Protein AF-M6C5D1-F1 (afdb_monomer_lite)

Radius of gyration: 21.32 Å; chains: 1; bounding box: 55×34×55 Å

pLDDT: mean 85.27, std 9.29, range [39.28, 96.69]

Structure (mmCIF, N/CA/C/O backbone):
data_AF-M6C5D1-F1
#
_entry.id   AF-M6C5D1-F1
#
loop_
_atom_site.group_PDB
_atom_site.id
_atom_site.type_symbol
_atom_site.label_atom_id
_atom_site.label_alt_id
_atom_site.label_comp_id
_atom_site.label_asym_id
_atom_site.label_entity_id
_atom_site.label_seq_id
_atom_site.pdbx_PDB_ins_code
_atom_site.Cartn_x
_atom_site.Cartn_y
_atom_site.Cartn_z
_atom_site.occupancy
_atom_site.B_iso_or_equiv
_atom_site.auth_seq_id
_atom_site.auth_comp_id
_atom_site.auth_asym_id
_atom_site.auth_atom_id
_atom_site.pdbx_PDB_model_num
ATOM 1 N N . MET A 1 1 ? -35.620 -1.359 15.231 1.00 60.25 1 MET A N 1
ATOM 2 C CA . MET A 1 1 ? -35.566 -2.025 13.913 1.00 60.25 1 MET A CA 1
ATOM 3 C C . MET A 1 1 ? -34.409 -3.004 13.970 1.00 60.25 1 MET A C 1
ATOM 5 O O . MET A 1 1 ? -33.295 -2.559 14.211 1.00 60.25 1 MET A O 1
ATOM 9 N N . ILE A 1 2 ? -34.678 -4.308 13.893 1.00 66.75 2 ILE A N 1
ATOM 10 C CA . ILE A 1 2 ? -33.625 -5.332 13.895 1.00 66.75 2 ILE A CA 1
ATOM 11 C C . ILE A 1 2 ? -32.890 -5.209 12.562 1.00 66.75 2 ILE A C 1
ATOM 13 O O . ILE A 1 2 ? -33.541 -5.132 11.519 1.00 66.75 2 ILE A O 1
ATOM 17 N N . ARG A 1 3 ? -31.564 -5.093 12.611 1.00 74.62 3 ARG A N 1
ATOM 18 C CA . ARG A 1 3 ? -30.722 -5.052 11.419 1.00 74.62 3 ARG A CA 1
ATOM 19 C C . ARG A 1 3 ? -30.075 -6.420 11.254 1.00 74.62 3 ARG A C 1
ATOM 21 O O . ARG A 1 3 ? -29.608 -6.994 12.233 1.00 74.62 3 ARG A O 1
ATOM 28 N N . ASP A 1 4 ? -30.133 -6.934 10.037 1.00 83.25 4 ASP A N 1
ATOM 29 C CA . ASP A 1 4 ? -29.615 -8.240 9.650 1.00 83.25 4 ASP A CA 1
ATOM 30 C C . ASP A 1 4 ? -28.610 -8.042 8.518 1.00 83.25 4 ASP A C 1
ATOM 32 O O . ASP A 1 4 ? -28.860 -7.249 7.605 1.00 83.25 4 ASP A O 1
ATOM 36 N N . GLU A 1 5 ? -27.483 -8.738 8.601 1.00 77.38 5 GLU A N 1
ATOM 37 C CA . GLU A 1 5 ? -26.477 -8.787 7.548 1.00 77.38 5 GLU A CA 1
ATOM 38 C C . GLU A 1 5 ? -26.086 -10.251 7.328 1.00 77.38 5 GLU A C 1
ATOM 40 O O . GLU A 1 5 ? -25.642 -10.937 8.247 1.00 77.38 5 GLU A O 1
ATOM 45 N N . ASN A 1 6 ? -26.313 -10.755 6.111 1.00 79.62 6 ASN A N 1
ATOM 46 C CA . ASN A 1 6 ? -26.085 -12.155 5.730 1.00 79.62 6 ASN A CA 1
ATOM 47 C C . ASN A 1 6 ? -26.789 -13.199 6.631 1.00 79.62 6 ASN A C 1
ATOM 49 O O . ASN A 1 6 ? -26.279 -14.308 6.793 1.00 79.62 6 ASN A O 1
ATOM 53 N N . GLY A 1 7 ? -27.959 -12.877 7.199 1.00 80.50 7 GLY A N 1
ATOM 54 C CA . GLY A 1 7 ? -28.720 -13.787 8.064 1.00 80.50 7 GLY A CA 1
ATOM 55 C C . GLY A 1 7 ? -28.282 -13.796 9.532 1.00 80.50 7 GLY A C 1
ATOM 56 O O . GLY A 1 7 ? -28.748 -14.645 10.297 1.00 80.50 7 GLY A O 1
ATOM 57 N N . PHE A 1 8 ? -27.387 -12.883 9.926 1.00 82.38 8 PHE A N 1
ATOM 58 C CA . PHE A 1 8 ? -26.995 -12.653 11.313 1.00 82.38 8 PHE A CA 1
ATOM 59 C C . PHE A 1 8 ? -27.480 -11.291 11.807 1.00 82.38 8 PHE A C 1
ATOM 61 O O . PHE A 1 8 ? -27.407 -10.282 11.103 1.00 82.38 8 PHE A O 1
ATOM 68 N N . LEU A 1 9 ? -27.896 -11.243 13.076 1.00 86.56 9 LEU A N 1
ATOM 69 C CA . LEU A 1 9 ? -28.245 -9.993 13.744 1.00 86.56 9 LEU A CA 1
ATOM 70 C C . LEU A 1 9 ? -27.005 -9.090 13.824 1.00 86.56 9 LEU A C 1
ATOM 72 O O . LEU A 1 9 ? -26.015 -9.442 14.468 1.00 86.56 9 LEU A O 1
ATOM 76 N N . ALA A 1 10 ? -27.075 -7.924 13.190 1.00 86.56 10 ALA A N 1
ATOM 77 C CA . ALA A 1 10 ? -25.940 -7.031 13.011 1.00 86.56 10 ALA A CA 1
ATOM 78 C C . ALA A 1 10 ? -26.102 -5.735 13.818 1.00 86.56 10 ALA A C 1
ATOM 80 O O . ALA A 1 10 ? -27.149 -5.078 13.808 1.00 86.56 10 ALA A O 1
ATOM 81 N N . GLY A 1 11 ? -25.030 -5.349 14.509 1.00 88.56 11 GLY A N 1
ATOM 82 C CA . GLY A 1 11 ? -24.883 -4.048 15.153 1.00 88.56 11 GLY A CA 1
ATOM 83 C C . GLY A 1 11 ? -23.835 -3.220 14.418 1.00 88.56 11 GLY A C 1
ATOM 84 O O . GLY A 1 11 ? -22.723 -3.689 14.204 1.00 88.56 11 GLY A O 1
ATOM 85 N N . TYR A 1 12 ? -24.173 -1.982 14.057 1.00 89.31 12 TYR A N 1
ATOM 86 C CA . TYR A 1 12 ? -23.245 -1.078 13.376 1.00 89.31 12 TYR A CA 1
ATOM 87 C C . TYR A 1 12 ? -22.651 -0.071 14.351 1.00 89.31 12 TYR A C 1
ATOM 89 O O . TYR A 1 12 ? -23.380 0.582 15.099 1.00 89.31 12 TYR A O 1
ATOM 97 N N . VAL A 1 13 ? -21.334 0.105 14.276 1.00 90.25 13 VAL A N 1
ATOM 98 C CA . VAL A 1 13 ? -20.613 1.198 14.929 1.00 90.25 13 VAL A CA 1
ATOM 99 C C . VAL A 1 13 ? -19.997 2.050 13.828 1.00 90.25 13 VAL A C 1
ATOM 101 O O . VAL A 1 13 ? -19.101 1.601 13.118 1.00 90.25 13 VAL A O 1
ATOM 104 N N . TYR A 1 14 ? -20.510 3.266 13.654 1.00 90.38 14 TYR A N 1
ATOM 105 C CA . TYR A 1 14 ? -19.975 4.207 12.675 1.00 90.38 14 TYR A CA 1
ATOM 106 C C . TYR A 1 14 ? -18.799 4.963 13.287 1.00 90.38 14 TYR A C 1
ATOM 108 O O . TYR A 1 14 ? -18.908 5.497 14.391 1.00 90.38 14 TYR A O 1
ATOM 116 N N . VAL A 1 15 ? -17.684 5.003 12.565 1.00 90.19 15 VAL A N 1
ATOM 117 C CA . VAL A 1 15 ? -16.458 5.686 12.979 1.00 90.19 15 VAL A CA 1
ATOM 118 C C . VAL A 1 15 ? -16.001 6.570 11.830 1.00 90.19 15 VAL A C 1
ATOM 120 O O . VAL A 1 15 ? -15.874 6.088 10.706 1.00 90.19 15 VAL A O 1
ATOM 123 N N . ASP A 1 16 ? -15.757 7.845 12.122 1.00 89.12 16 ASP A N 1
ATOM 124 C CA . ASP A 1 16 ? -15.214 8.814 11.171 1.00 89.12 16 ASP A CA 1
ATOM 125 C C . ASP A 1 16 ? -13.809 9.242 11.633 1.00 89.12 16 ASP A C 1
ATOM 127 O O . ASP A 1 16 ? -13.681 10.018 12.587 1.00 89.12 16 ASP A O 1
ATOM 131 N N . PRO A 1 17 ? -12.739 8.655 11.068 1.00 85.12 17 PRO A N 1
ATOM 132 C CA . PRO A 1 17 ? -11.378 8.991 11.449 1.00 85.12 17 PRO A CA 1
ATOM 133 C C . PRO A 1 17 ? -10.976 10.362 10.891 1.00 85.12 17 PRO A C 1
ATOM 135 O O . PRO A 1 17 ? -11.089 10.626 9.701 1.00 85.12 17 PRO A O 1
ATOM 138 N N . SER A 1 18 ? -10.373 11.208 11.726 1.00 84.88 18 SER A N 1
ATOM 139 C CA . SER A 1 18 ? -9.808 12.505 11.316 1.00 84.88 18 SER A CA 1
ATOM 140 C C . SER A 1 18 ? -8.488 12.398 10.529 1.00 84.88 18 SER A C 1
ATOM 142 O O . SER A 1 18 ? -7.799 13.400 10.343 1.00 84.88 18 SER A O 1
ATOM 144 N N . THR A 1 19 ? -8.113 11.194 10.080 1.00 78.81 19 THR A N 1
ATOM 145 C CA . THR A 1 19 ? -6.870 10.906 9.349 1.00 78.81 19 THR A CA 1
ATOM 146 C C . THR A 1 19 ? -7.153 10.442 7.921 1.00 78.81 19 THR A C 1
ATOM 148 O O . THR A 1 19 ? -8.140 9.756 7.662 1.00 78.81 19 THR A O 1
ATOM 151 N N . GLY A 1 20 ? -6.252 10.781 6.995 1.00 74.81 20 GLY A N 1
ATOM 152 C CA . GLY A 1 20 ? -6.281 10.279 5.619 1.00 74.81 20 GLY A CA 1
ATOM 153 C C . GLY A 1 20 ? -5.803 8.829 5.472 1.00 74.81 20 GLY A C 1
ATOM 154 O O . GLY A 1 20 ? -6.047 8.214 4.434 1.00 74.81 20 GLY A O 1
ATOM 155 N N . ASP A 1 21 ? -5.146 8.263 6.491 1.00 81.12 21 ASP A N 1
ATOM 156 C CA . ASP A 1 21 ? -4.670 6.874 6.482 1.00 81.12 21 ASP A CA 1
ATOM 157 C C . ASP A 1 21 ? -5.691 5.918 7.121 1.00 81.12 21 ASP A C 1
ATOM 159 O O . ASP A 1 21 ? -5.591 5.516 8.283 1.00 81.12 21 ASP A O 1
ATOM 163 N N . ILE A 1 22 ? -6.696 5.540 6.328 1.00 85.12 22 ILE A N 1
ATOM 164 C CA . ILE A 1 22 ? -7.752 4.599 6.735 1.00 85.12 22 ILE A CA 1
ATOM 165 C C . ILE A 1 22 ? -7.171 3.207 7.037 1.00 85.12 22 ILE A C 1
ATOM 167 O O . ILE A 1 22 ? -7.643 2.518 7.944 1.00 85.12 22 ILE A O 1
ATOM 171 N N . GLY A 1 23 ? -6.152 2.782 6.283 1.00 84.88 23 GLY A N 1
ATOM 172 C CA . GLY A 1 23 ? -5.541 1.464 6.437 1.00 84.88 23 GLY A CA 1
ATOM 173 C C . GLY A 1 23 ? -4.799 1.334 7.760 1.00 84.88 23 GLY A C 1
ATOM 174 O O . GLY A 1 23 ? -5.106 0.435 8.545 1.00 84.88 23 GLY A O 1
ATOM 175 N N . GLY A 1 24 ? -3.893 2.273 8.037 1.00 87.06 24 GLY A N 1
ATOM 176 C CA . GLY A 1 24 ? -3.149 2.309 9.293 1.00 87.06 24 GLY A CA 1
ATOM 177 C C . GLY A 1 24 ? -4.054 2.480 10.513 1.00 87.06 24 GLY A C 1
ATOM 178 O O . GLY A 1 24 ? -3.841 1.811 11.527 1.00 87.06 24 GLY A O 1
ATOM 179 N N . TYR A 1 25 ? -5.109 3.298 10.409 1.00 90.19 25 TYR A N 1
ATOM 180 C CA . TYR A 1 25 ? -6.101 3.449 11.478 1.00 90.19 25 TYR A CA 1
ATOM 181 C C . TYR A 1 25 ? -6.766 2.112 11.840 1.00 90.19 25 TYR A C 1
ATOM 183 O O . TYR A 1 25 ? -6.816 1.733 13.012 1.00 90.19 25 TYR A O 1
ATOM 191 N N . ILE A 1 26 ? -7.245 1.368 10.838 1.00 90.19 26 ILE A N 1
ATOM 192 C CA . ILE A 1 26 ? -7.950 0.100 11.065 1.00 90.19 26 ILE A CA 1
ATOM 193 C C . ILE A 1 26 ? -7.001 -0.990 11.558 1.00 90.19 26 ILE A C 1
ATOM 195 O O . ILE A 1 26 ? -7.381 -1.763 12.437 1.00 90.19 26 ILE A O 1
ATOM 199 N N . ASP A 1 27 ? -5.765 -1.041 11.063 1.00 89.69 27 ASP A N 1
ATOM 200 C CA . ASP A 1 27 ? -4.773 -2.015 11.530 1.00 89.69 27 ASP A CA 1
ATOM 201 C C . ASP A 1 27 ? -4.436 -1.806 13.020 1.00 89.69 27 ASP A C 1
ATOM 203 O O . ASP A 1 27 ? -4.348 -2.770 13.790 1.00 89.69 27 ASP A O 1
ATOM 207 N N . GLN A 1 28 ? -4.334 -0.549 13.468 1.00 91.06 28 GLN A N 1
ATOM 208 C CA . GLN A 1 28 ? -4.171 -0.224 14.890 1.00 91.06 28 GLN A CA 1
ATOM 209 C C . GLN A 1 28 ? -5.426 -0.558 15.705 1.00 91.06 28 GLN A C 1
ATOM 211 O O . GLN A 1 28 ? -5.322 -1.154 16.782 1.00 91.06 28 GLN A O 1
ATOM 216 N N . ALA A 1 29 ? -6.609 -0.211 15.193 1.00 91.06 29 ALA A N 1
ATOM 217 C CA . ALA A 1 29 ? -7.877 -0.470 15.868 1.00 91.06 29 ALA A CA 1
ATOM 218 C C . ALA A 1 29 ? -8.128 -1.974 16.055 1.00 91.06 29 ALA A C 1
ATOM 220 O O . ALA A 1 29 ? -8.468 -2.398 17.159 1.00 91.06 29 ALA A O 1
ATOM 221 N N . LYS A 1 30 ? -7.883 -2.789 15.020 1.00 89.81 30 LYS A N 1
ATOM 222 C CA . LYS A 1 30 ? -7.944 -4.259 15.083 1.00 89.81 30 LYS A CA 1
ATOM 223 C C . LYS A 1 30 ? -7.065 -4.804 16.199 1.00 89.81 30 LYS A C 1
ATOM 225 O O . LYS A 1 30 ? -7.555 -5.521 17.066 1.00 89.81 30 LYS A O 1
ATOM 230 N N . LYS A 1 31 ? -5.796 -4.386 16.233 1.00 91.94 31 LYS A N 1
ATOM 231 C CA . LYS A 1 31 ? -4.837 -4.827 17.253 1.00 91.94 31 LYS A CA 1
ATOM 232 C C . LYS A 1 31 ? -5.287 -4.460 18.670 1.00 91.94 31 LYS A C 1
ATOM 234 O O . LYS A 1 31 ? -5.145 -5.262 19.588 1.00 91.94 31 LYS A O 1
ATOM 239 N N . LEU A 1 32 ? -5.837 -3.261 18.863 1.00 92.31 32 LEU A N 1
ATOM 240 C CA . LEU A 1 32 ? -6.350 -2.823 20.165 1.00 92.31 32 LEU A CA 1
ATOM 241 C C . LEU A 1 32 ? -7.613 -3.583 20.582 1.00 92.31 32 LEU A C 1
ATOM 243 O O . LEU A 1 32 ? -7.748 -3.931 21.755 1.00 92.31 32 LEU A O 1
ATOM 247 N N . ILE A 1 33 ? -8.519 -3.846 19.639 1.00 90.38 33 ILE A N 1
ATOM 248 C CA . ILE A 1 33 ? -9.744 -4.613 19.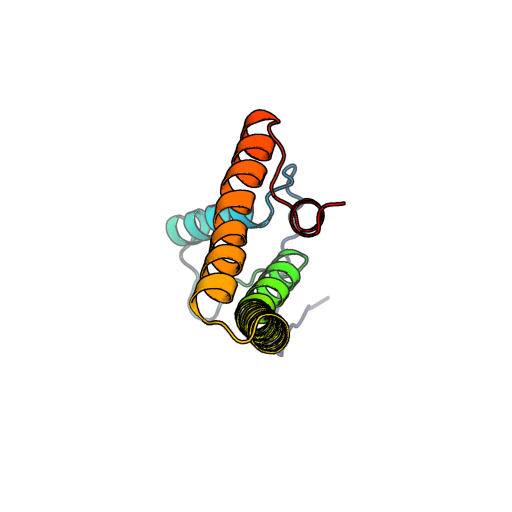881 1.00 90.38 33 ILE A CA 1
ATOM 249 C C . ILE A 1 33 ? -9.395 -6.045 20.277 1.00 90.38 33 ILE A C 1
ATOM 251 O O . ILE A 1 33 ? -9.868 -6.501 21.310 1.00 90.38 33 ILE A O 1
ATOM 255 N N . GLU A 1 34 ? -8.503 -6.714 19.547 1.00 87.94 34 GLU A N 1
ATOM 256 C CA . GLU A 1 34 ? -8.053 -8.074 19.880 1.00 87.94 34 GLU A CA 1
ATOM 257 C C . GLU A 1 34 ? -7.393 -8.159 21.266 1.00 87.94 34 GLU A C 1
ATOM 259 O O . GLU A 1 34 ? -7.525 -9.163 21.965 1.00 87.94 34 GLU A O 1
ATOM 264 N N . GLN A 1 35 ? -6.695 -7.101 21.692 1.00 90.00 35 GLN A N 1
ATOM 265 C CA . GLN A 1 35 ? -6.041 -7.055 23.002 1.00 90.00 35 GLN A CA 1
ATOM 266 C C . GLN A 1 35 ? -7.005 -6.754 24.154 1.00 90.00 35 GLN A C 1
ATOM 268 O O . GLN A 1 35 ? -6.843 -7.296 25.248 1.00 90.00 35 GLN A O 1
ATOM 273 N N . LYS A 1 36 ? -7.965 -5.846 23.948 1.00 89.69 36 LYS A N 1
ATOM 274 C CA . LYS A 1 36 ? -8.821 -5.320 25.025 1.00 89.69 36 LYS A CA 1
ATOM 275 C C . LYS A 1 36 ? -10.193 -5.974 25.094 1.00 89.69 36 LYS A C 1
ATOM 277 O O . LYS A 1 36 ? -10.828 -5.921 26.145 1.00 89.69 36 LYS A O 1
ATOM 282 N N . ILE A 1 37 ? -10.660 -6.570 24.003 1.00 86.75 37 ILE A N 1
ATOM 283 C CA . ILE A 1 37 ? -12.002 -7.129 23.887 1.00 86.75 37 ILE A CA 1
ATOM 284 C C . ILE A 1 37 ? -11.877 -8.625 23.625 1.00 86.75 37 ILE A C 1
ATOM 286 O O . ILE A 1 37 ? -11.393 -9.059 22.585 1.00 86.75 37 ILE A O 1
ATOM 290 N N . LYS A 1 38 ? -12.365 -9.430 24.571 1.00 80.00 38 LYS A N 1
ATOM 291 C CA . LYS A 1 38 ? -12.618 -10.850 24.323 1.00 80.00 38 LYS A CA 1
ATOM 292 C C . LYS A 1 38 ? -13.984 -10.978 23.667 1.00 80.00 38 LYS A C 1
ATOM 294 O O . LYS A 1 38 ? -15.001 -10.828 24.342 1.00 80.00 38 LYS A O 1
ATOM 299 N N . THR A 1 39 ? -14.004 -11.230 22.366 1.00 80.31 39 THR A N 1
ATOM 300 C CA . THR A 1 39 ? -15.234 -11.493 21.616 1.00 80.31 39 THR A CA 1
ATOM 301 C C . THR A 1 39 ? -15.897 -12.768 22.153 1.00 80.31 39 THR A C 1
ATOM 303 O O . THR A 1 39 ? -15.258 -13.824 22.152 1.00 80.31 39 THR A O 1
ATOM 306 N N . PRO A 1 40 ? -17.148 -12.707 22.649 1.00 80.81 40 PRO A N 1
ATOM 307 C CA . PRO A 1 40 ? -17.874 -13.900 23.070 1.00 80.81 40 PRO A CA 1
ATOM 308 C C . PRO A 1 40 ? -18.086 -14.846 21.884 1.00 80.81 40 PRO A C 1
ATOM 310 O O . PRO A 1 40 ? -18.228 -14.405 20.742 1.00 80.81 40 PRO A O 1
ATOM 313 N N . SER A 1 41 ? -18.147 -16.153 22.142 1.00 79.69 41 SER A N 1
ATOM 314 C CA . SER A 1 41 ? -18.417 -17.141 21.094 1.00 79.69 41 SER A CA 1
ATOM 315 C C . SER A 1 41 ? -19.756 -16.855 20.410 1.00 79.69 41 SER A C 1
ATOM 317 O O . SER A 1 41 ? -20.764 -16.677 21.093 1.00 79.69 41 SER A O 1
ATOM 319 N N . GLY A 1 42 ? -19.761 -16.842 19.076 1.00 83.38 42 GLY A N 1
ATOM 320 C CA . GLY A 1 42 ? -20.941 -16.536 18.261 1.00 83.38 42 GLY A CA 1
ATOM 321 C C . GLY A 1 42 ? -21.023 -15.090 17.763 1.00 83.38 42 GLY A C 1
ATOM 322 O O . GLY A 1 42 ? -21.948 -14.778 17.023 1.00 83.38 42 GLY A O 1
ATOM 323 N N . TYR A 1 43 ? -20.061 -14.230 18.118 1.00 85.75 43 TYR A N 1
ATOM 324 C CA . TYR A 1 43 ? -19.951 -12.867 17.590 1.00 85.75 43 TYR A CA 1
ATOM 325 C C . TYR A 1 43 ? -18.702 -12.707 16.722 1.00 85.75 43 TYR A C 1
ATOM 327 O O . TYR A 1 43 ? -17.603 -13.093 17.125 1.00 85.75 43 TYR A O 1
ATOM 335 N N . THR A 1 44 ? -18.872 -12.069 15.565 1.00 86.19 44 THR A N 1
ATOM 336 C CA . THR A 1 44 ? -17.785 -11.692 14.654 1.00 86.19 44 THR A CA 1
ATOM 337 C C . THR A 1 44 ? -17.747 -10.177 14.514 1.00 86.19 44 THR A C 1
ATOM 339 O O . THR A 1 44 ? -18.787 -9.520 14.497 1.00 86.19 44 THR A O 1
ATOM 342 N N . ILE A 1 45 ? -16.539 -9.621 14.430 1.00 88.31 45 ILE A N 1
ATOM 343 C CA . ILE A 1 45 ? -16.322 -8.203 14.145 1.00 88.31 45 ILE A CA 1
ATOM 344 C C . ILE A 1 45 ? -15.810 -8.095 12.713 1.00 88.31 45 ILE A C 1
ATOM 346 O O . ILE A 1 45 ? -14.737 -8.611 12.398 1.00 88.31 45 ILE A O 1
ATOM 350 N N . GLU A 1 46 ? -16.557 -7.396 11.866 1.00 87.69 46 GLU A N 1
ATOM 351 C CA . GLU A 1 46 ? -16.181 -7.133 10.479 1.00 87.69 46 GLU A CA 1
ATOM 352 C C . GLU A 1 46 ? -16.002 -5.633 10.236 1.00 87.69 46 GLU A C 1
ATOM 354 O O . GLU A 1 46 ? -16.672 -4.794 10.838 1.00 87.69 46 GLU A O 1
ATOM 359 N N . TRP A 1 47 ? -15.065 -5.296 9.349 1.00 89.00 47 TRP A N 1
ATOM 360 C CA . TRP A 1 47 ? -14.765 -3.919 8.963 1.00 89.00 47 TRP A CA 1
ATOM 361 C C . TRP A 1 47 ? -15.289 -3.672 7.554 1.00 89.00 47 TRP A C 1
ATOM 363 O O . TRP A 1 47 ? -14.736 -4.202 6.592 1.00 89.00 47 TRP A O 1
ATOM 373 N N . SER A 1 48 ? -16.332 -2.852 7.443 1.00 86.81 48 SER A N 1
ATOM 374 C CA . SER A 1 48 ? -16.974 -2.512 6.170 1.00 86.81 48 SER A CA 1
ATOM 375 C C . SER A 1 48 ? -16.701 -1.053 5.756 1.00 86.81 48 SER A C 1
ATOM 377 O O . SER A 1 48 ? -15.996 -0.305 6.441 1.00 86.81 48 SER A O 1
ATOM 379 N N . GLY A 1 49 ? -17.229 -0.640 4.604 1.00 87.75 49 GLY A N 1
ATOM 380 C CA . GLY A 1 49 ? -17.122 0.717 4.067 1.00 87.75 49 GLY A CA 1
ATOM 381 C C . GLY A 1 49 ? -15.892 0.933 3.180 1.00 87.75 49 GLY A C 1
ATOM 382 O O . GLY A 1 49 ? -15.544 0.097 2.347 1.00 87.75 49 GLY A O 1
ATOM 383 N N . GLN A 1 50 ? -15.221 2.082 3.333 1.00 84.75 50 GLN A N 1
ATOM 384 C CA . GLN A 1 50 ? -14.082 2.465 2.479 1.00 84.75 50 GLN A CA 1
ATOM 385 C C 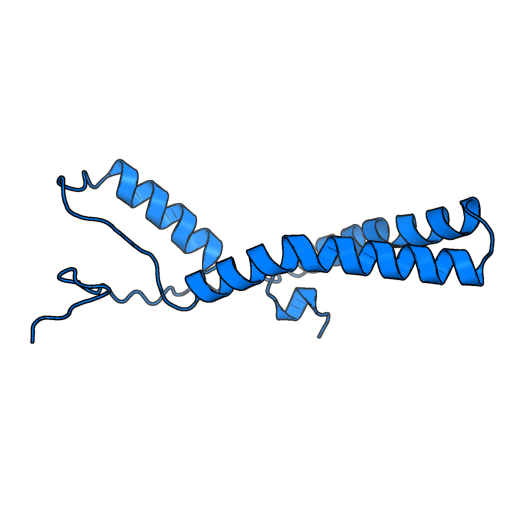. GLN A 1 50 ? -12.909 1.475 2.564 1.00 84.75 50 GLN A C 1
ATOM 387 O O . GLN A 1 50 ? -12.201 1.254 1.581 1.00 84.75 50 GLN A O 1
ATOM 392 N N . TYR A 1 51 ? -12.731 0.832 3.718 1.00 87.62 51 TYR A N 1
ATOM 393 C CA . TYR A 1 51 ? -11.688 -0.169 3.928 1.00 87.62 51 TYR A CA 1
ATOM 394 C C . TYR A 1 51 ? -11.898 -1.441 3.104 1.00 87.62 51 TYR A C 1
ATOM 396 O O . TYR A 1 51 ? -10.940 -1.973 2.545 1.00 87.62 51 TYR A O 1
ATOM 404 N N . GLU A 1 52 ? -13.143 -1.905 2.962 1.00 88.44 52 GLU A N 1
ATOM 405 C CA . GLU A 1 52 ? -13.457 -3.073 2.134 1.00 88.44 52 GLU A CA 1
ATOM 406 C C . GLU A 1 52 ? -13.105 -2.801 0.664 1.00 88.44 52 GLU A C 1
ATOM 408 O O . GLU A 1 52 ? -12.458 -3.618 0.004 1.00 88.44 52 GLU A O 1
ATOM 413 N N . ASN A 1 53 ? -13.443 -1.604 0.170 1.00 87.38 53 ASN A N 1
ATOM 414 C CA . ASN A 1 53 ? -13.055 -1.162 -1.168 1.00 87.38 53 ASN A CA 1
ATOM 415 C C . ASN A 1 53 ? -11.529 -1.113 -1.328 1.00 87.38 53 ASN A C 1
ATOM 417 O O . ASN A 1 53 ? -11.005 -1.586 -2.339 1.00 87.38 53 ASN A O 1
ATOM 421 N N . MET A 1 54 ? -10.807 -0.599 -0.328 1.00 86.25 54 MET A N 1
ATOM 422 C CA . MET A 1 54 ? -9.342 -0.574 -0.333 1.00 86.25 54 MET A CA 1
ATOM 423 C C . MET A 1 54 ? -8.748 -1.988 -0.415 1.00 86.25 54 MET A C 1
ATOM 425 O O . MET A 1 54 ? -7.861 -2.229 -1.239 1.00 86.25 54 MET A O 1
ATOM 429 N N . ILE A 1 55 ? -9.253 -2.941 0.378 1.00 89.00 55 ILE A N 1
ATOM 430 C CA . ILE A 1 55 ? -8.819 -4.348 0.321 1.00 89.00 55 ILE A CA 1
ATOM 431 C C . ILE A 1 55 ? -9.119 -4.943 -1.053 1.00 89.00 55 ILE A C 1
ATOM 433 O O . ILE A 1 55 ? -8.244 -5.556 -1.662 1.00 89.00 55 ILE A O 1
ATOM 437 N N . ARG A 1 56 ? -10.327 -4.731 -1.578 1.00 89.75 56 ARG A N 1
ATOM 438 C CA . ARG A 1 56 ? -10.736 -5.247 -2.889 1.00 89.75 56 ARG A CA 1
ATOM 439 C C . ARG A 1 56 ? -9.819 -4.750 -4.007 1.00 89.75 56 ARG A C 1
ATOM 441 O O . ARG A 1 56 ? -9.404 -5.531 -4.865 1.00 89.75 56 ARG A O 1
ATOM 448 N N . VAL A 1 57 ? -9.469 -3.463 -3.989 1.00 89.50 57 VAL A N 1
ATOM 449 C CA . VAL A 1 57 ? -8.508 -2.878 -4.937 1.00 89.50 57 VAL A CA 1
ATOM 450 C C . VAL A 1 57 ? -7.123 -3.492 -4.747 1.00 89.50 57 VAL A C 1
ATOM 452 O O . VAL A 1 57 ? -6.500 -3.881 -5.735 1.00 89.50 57 VAL A O 1
ATOM 455 N N . ARG A 1 58 ? -6.656 -3.643 -3.502 1.00 87.69 58 ARG A N 1
ATOM 456 C CA . ARG A 1 58 ? -5.361 -4.264 -3.188 1.00 87.69 58 ARG A CA 1
ATOM 457 C C . ARG A 1 58 ? -5.269 -5.697 -3.713 1.00 87.69 58 ARG A C 1
ATOM 459 O O . ARG A 1 58 ? -4.276 -6.034 -4.353 1.00 87.69 58 ARG A O 1
ATOM 466 N N . GLU A 1 59 ? -6.295 -6.517 -3.498 1.00 92.06 59 GLU A N 1
ATOM 467 C CA . GLU A 1 59 ? -6.347 -7.891 -4.015 1.00 92.06 59 GLU A CA 1
ATOM 468 C C . GLU A 1 59 ? -6.320 -7.918 -5.542 1.00 92.06 59 GLU A C 1
ATOM 470 O O . GLU A 1 59 ? -5.567 -8.686 -6.138 1.00 92.06 59 GLU A O 1
ATOM 475 N N . ARG A 1 60 ? -7.065 -7.024 -6.199 1.00 91.94 60 ARG A N 1
ATOM 476 C CA . ARG A 1 60 ? -7.029 -6.917 -7.661 1.00 91.94 60 ARG A CA 1
ATOM 477 C C . ARG A 1 60 ? -5.646 -6.501 -8.173 1.00 91.94 60 ARG A C 1
ATOM 479 O O . ARG A 1 60 ? -5.174 -7.059 -9.163 1.00 91.94 60 ARG A O 1
ATOM 486 N N . MET A 1 61 ? -4.982 -5.559 -7.501 1.00 90.50 61 MET A N 1
ATOM 487 C CA . MET A 1 61 ? -3.644 -5.089 -7.877 1.00 90.50 61 MET A CA 1
ATOM 488 C C . MET A 1 61 ? -2.584 -6.191 -7.811 1.00 90.50 61 MET A C 1
ATOM 490 O O . MET A 1 61 ? -1.674 -6.177 -8.638 1.00 90.50 61 MET A O 1
ATOM 494 N N . LYS A 1 62 ? -2.733 -7.191 -6.928 1.00 93.25 62 LYS A N 1
ATOM 495 C CA . LYS A 1 62 ? -1.831 -8.359 -6.892 1.00 93.25 62 LYS A CA 1
ATOM 496 C C . LYS A 1 62 ? -1.779 -9.114 -8.220 1.00 93.25 62 LYS A C 1
ATOM 498 O O . LYS A 1 62 ? -0.738 -9.668 -8.546 1.00 93.25 62 LYS A O 1
ATOM 503 N N . TYR A 1 63 ? -2.874 -9.121 -8.981 1.00 95.00 63 TYR A N 1
ATOM 504 C CA . TYR A 1 63 ? -2.940 -9.768 -10.293 1.00 95.00 63 TYR A CA 1
ATOM 505 C C . TYR A 1 63 ? -2.669 -8.790 -11.433 1.00 95.00 63 TYR A C 1
ATOM 507 O O . TYR A 1 63 ? -1.956 -9.119 -12.376 1.00 95.00 63 TYR A O 1
ATOM 515 N N . VAL A 1 64 ? -3.212 -7.574 -11.352 1.00 94.69 64 VAL A N 1
ATOM 516 C CA . VAL A 1 64 ? -3.056 -6.574 -12.417 1.00 94.69 64 VAL A CA 1
ATOM 517 C C . VAL A 1 64 ? -1.590 -6.176 -12.588 1.00 94.69 64 VAL A C 1
ATOM 519 O O . VAL A 1 64 ? -1.117 -6.131 -13.719 1.00 94.69 64 VAL A O 1
ATOM 522 N N . LEU A 1 65 ? -0.860 -5.947 -11.492 1.00 91.81 65 LEU A N 1
ATOM 523 C CA . LEU A 1 65 ? 0.536 -5.505 -11.521 1.00 91.81 65 LEU A CA 1
ATOM 524 C C . LEU A 1 65 ? 1.488 -6.479 -12.254 1.00 91.81 65 LEU A C 1
ATOM 526 O O . LEU A 1 65 ? 2.222 -6.031 -13.134 1.00 91.81 65 LEU A O 1
ATOM 530 N N . PRO A 1 66 ? 1.513 -7.797 -11.966 1.00 94.00 66 PRO A N 1
ATOM 531 C CA . PRO A 1 66 ? 2.380 -8.717 -12.701 1.00 94.00 66 PRO A CA 1
ATOM 532 C C . PRO A 1 66 ? 1.959 -8.884 -14.166 1.00 94.00 66 PRO A C 1
ATOM 534 O O . PRO A 1 66 ? 2.823 -8.986 -15.034 1.00 94.00 66 PRO A O 1
ATOM 537 N N . ILE A 1 67 ? 0.654 -8.872 -14.464 1.00 96.69 67 ILE A N 1
ATOM 538 C CA . ILE A 1 67 ? 0.157 -8.994 -15.843 1.00 96.69 67 ILE A CA 1
ATOM 539 C C . ILE A 1 67 ? 0.604 -7.795 -16.686 1.00 96.69 67 ILE A C 1
ATOM 541 O O . ILE A 1 67 ? 1.066 -7.974 -17.815 1.00 96.69 67 ILE A O 1
ATOM 545 N N . THR A 1 68 ? 0.508 -6.576 -16.152 1.00 94.00 68 THR A N 1
ATOM 546 C CA . THR A 1 68 ? 0.945 -5.373 -16.870 1.00 94.00 68 THR A CA 1
ATOM 547 C C . THR A 1 68 ? 2.458 -5.333 -17.041 1.00 94.00 68 THR A C 1
ATOM 549 O O . THR A 1 68 ? 2.924 -5.021 -18.135 1.00 94.00 68 THR A O 1
ATOM 552 N N . LEU A 1 69 ? 3.237 -5.709 -16.020 1.00 92.06 69 LEU A N 1
ATOM 553 C CA . LEU A 1 69 ? 4.696 -5.813 -16.138 1.00 92.06 69 LEU A CA 1
ATOM 554 C C . LEU A 1 69 ? 5.116 -6.830 -17.204 1.00 92.06 69 LEU A C 1
ATOM 556 O O . LEU A 1 69 ? 6.012 -6.546 -17.999 1.00 92.06 69 LEU A O 1
ATOM 560 N N . LEU A 1 70 ? 4.441 -7.980 -17.269 1.00 94.38 70 LEU A N 1
ATOM 561 C CA . LEU A 1 70 ? 4.681 -8.976 -18.309 1.00 94.38 70 LEU A CA 1
ATOM 562 C C . LEU A 1 70 ? 4.340 -8.426 -19.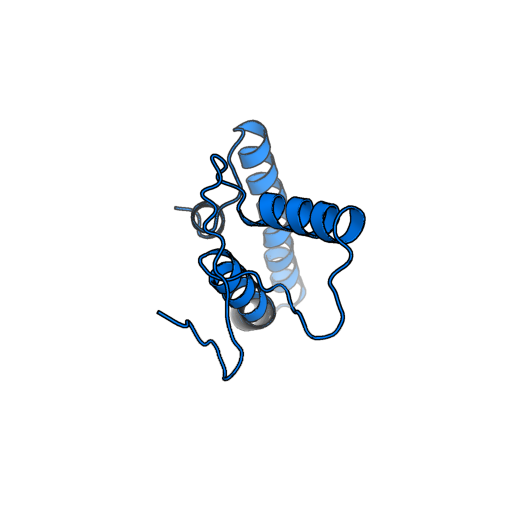700 1.00 94.38 70 LEU A C 1
ATOM 564 O O . LEU A 1 70 ? 5.119 -8.597 -20.636 1.00 94.38 70 LEU A O 1
ATOM 568 N N . ALA A 1 71 ? 3.211 -7.728 -19.839 1.00 94.94 71 ALA A N 1
ATOM 569 C CA . ALA A 1 71 ? 2.826 -7.101 -21.100 1.00 94.94 71 ALA A CA 1
ATOM 570 C C . ALA A 1 71 ? 3.858 -6.053 -21.554 1.00 94.94 71 ALA A C 1
ATOM 572 O O . ALA A 1 71 ? 4.284 -6.073 -22.708 1.00 94.94 71 ALA A O 1
ATOM 573 N N . ILE A 1 72 ? 4.320 -5.187 -20.645 1.00 92.94 72 ILE A N 1
ATOM 574 C CA . ILE A 1 72 ? 5.373 -4.198 -20.920 1.00 92.94 72 ILE A CA 1
ATOM 575 C C . ILE A 1 72 ? 6.668 -4.897 -21.343 1.00 92.94 72 ILE A C 1
ATOM 577 O O . ILE A 1 72 ? 7.272 -4.508 -22.342 1.00 92.94 72 ILE A O 1
ATOM 581 N N . PHE A 1 73 ? 7.076 -5.952 -20.634 1.00 91.62 73 PHE A N 1
ATOM 582 C CA . PHE A 1 73 ? 8.257 -6.738 -20.988 1.00 91.62 73 PHE A CA 1
ATOM 583 C C . PHE A 1 73 ? 8.159 -7.305 -22.411 1.00 91.62 73 PHE A C 1
ATOM 585 O O . PHE A 1 73 ? 9.095 -7.148 -23.194 1.00 91.62 73 PHE A O 1
ATOM 592 N N . LEU A 1 74 ? 7.025 -7.914 -22.772 1.00 93.38 74 LEU A N 1
ATOM 593 C CA . LEU A 1 74 ? 6.809 -8.475 -24.109 1.00 93.38 74 LEU A CA 1
ATOM 594 C C . LEU A 1 74 ? 6.853 -7.398 -25.199 1.00 93.38 74 LEU A C 1
ATOM 596 O O . LEU A 1 74 ? 7.478 -7.609 -26.239 1.00 93.38 74 LEU A O 1
ATOM 600 N N . LEU A 1 75 ? 6.240 -6.237 -24.956 1.00 92.81 75 LEU A N 1
ATOM 601 C CA . LEU A 1 75 ? 6.257 -5.111 -25.894 1.00 92.81 75 LEU A CA 1
ATOM 602 C C . LEU A 1 75 ? 7.672 -4.554 -26.093 1.00 92.81 75 LEU A C 1
ATOM 604 O O . LEU A 1 75 ? 8.103 -4.341 -27.229 1.00 92.81 75 LEU A O 1
ATOM 608 N N . LEU A 1 76 ? 8.420 -4.362 -25.005 1.00 91.06 76 LEU A N 1
ATOM 609 C CA . LEU A 1 76 ? 9.806 -3.893 -25.058 1.00 91.06 76 LEU A CA 1
ATOM 610 C C . LEU A 1 76 ? 10.724 -4.909 -25.742 1.00 91.06 76 LEU A C 1
ATOM 612 O O . LEU A 1 76 ? 11.581 -4.529 -26.547 1.00 91.06 76 LEU A O 1
ATOM 616 N N . TYR A 1 77 ? 10.525 -6.197 -25.471 1.00 90.88 77 TYR A N 1
ATOM 617 C CA . TYR A 1 77 ? 11.278 -7.261 -26.118 1.00 90.88 77 TYR A CA 1
ATOM 618 C C . TYR A 1 77 ? 10.991 -7.321 -27.620 1.00 90.88 77 TYR A C 1
ATOM 620 O O . TYR A 1 77 ? 11.928 -7.366 -28.415 1.00 90.88 77 TYR A O 1
ATOM 628 N N . ALA A 1 78 ? 9.722 -7.250 -28.030 1.00 92.50 78 ALA A N 1
ATOM 629 C CA . ALA A 1 78 ? 9.345 -7.239 -29.442 1.00 92.50 78 ALA A CA 1
ATOM 630 C C . ALA A 1 78 ? 9.934 -6.032 -30.193 1.00 92.50 78 ALA A C 1
ATOM 632 O O . ALA A 1 78 ? 10.366 -6.168 -31.341 1.00 92.50 78 ALA A O 1
ATOM 633 N N . ASN A 1 79 ? 9.994 -4.869 -29.537 1.00 91.69 79 ASN A N 1
ATOM 634 C CA . ASN A 1 79 ? 10.560 -3.652 -30.109 1.00 91.69 79 ASN A CA 1
ATOM 635 C C . ASN A 1 79 ? 12.093 -3.708 -30.225 1.00 91.69 79 ASN A C 1
ATOM 637 O O . ASN A 1 79 ? 12.650 -3.415 -31.281 1.00 91.69 79 ASN A O 1
ATOM 641 N N . THR A 1 80 ? 12.784 -4.102 -29.154 1.00 86.81 80 THR A N 1
ATOM 642 C CA . THR A 1 80 ? 14.255 -4.057 -29.099 1.00 86.81 80 THR A CA 1
ATOM 643 C C . THR A 1 80 ? 14.929 -5.316 -29.644 1.00 86.81 80 THR A C 1
ATOM 645 O O . THR A 1 80 ? 16.128 -5.279 -29.934 1.00 86.81 80 THR A O 1
ATOM 648 N N . ARG A 1 81 ? 14.187 -6.432 -29.741 1.00 86.56 81 ARG A N 1
ATOM 649 C CA . ARG A 1 81 ? 14.657 -7.797 -30.057 1.00 86.56 81 ARG A CA 1
ATOM 650 C C . ARG A 1 81 ? 15.892 -8.226 -29.256 1.00 86.56 81 ARG A C 1
ATOM 652 O O . ARG A 1 81 ? 16.669 -9.069 -29.694 1.00 86.56 81 ARG A O 1
ATOM 659 N N . SER A 1 82 ? 16.101 -7.625 -28.085 1.00 88.38 82 SER A N 1
ATOM 660 C CA . SER A 1 82 ? 17.293 -7.815 -27.266 1.00 88.38 82 SER A CA 1
ATOM 661 C C . SER A 1 82 ? 16.903 -7.897 -25.799 1.00 88.38 82 SER A C 1
ATOM 663 O O . SER A 1 82 ? 16.364 -6.947 -25.223 1.00 88.38 82 SER A O 1
ATOM 665 N N . TYR A 1 83 ? 17.229 -9.029 -25.176 1.00 86.56 83 TYR A N 1
ATOM 666 C CA . TYR A 1 83 ? 17.002 -9.244 -23.749 1.00 86.56 83 TYR A CA 1
ATOM 667 C C . TYR A 1 83 ? 17.744 -8.206 -22.904 1.00 86.56 83 TYR A C 1
ATOM 669 O O . TYR A 1 83 ? 17.152 -7.619 -22.005 1.00 86.56 83 TYR A O 1
ATOM 677 N N . THR A 1 84 ? 19.003 -7.905 -23.233 1.00 88.50 84 THR A N 1
ATOM 678 C CA . THR 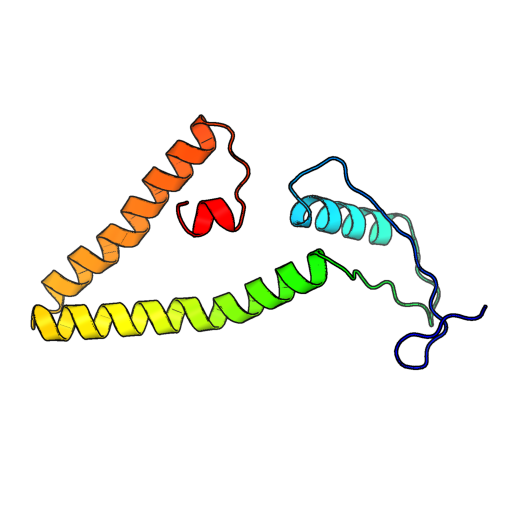A 1 84 ? 19.824 -6.939 -22.491 1.00 88.50 84 THR A CA 1
ATOM 679 C C . THR A 1 84 ? 19.191 -5.549 -22.470 1.00 88.50 84 THR A C 1
ATOM 681 O O . THR A 1 84 ? 19.048 -4.959 -21.404 1.00 88.50 84 THR A O 1
ATOM 684 N N . LYS A 1 85 ? 18.745 -5.039 -23.627 1.00 85.62 85 LYS A N 1
ATOM 685 C CA . LYS A 1 85 ? 18.092 -3.720 -23.708 1.00 85.62 85 LYS A CA 1
ATOM 686 C C . LYS A 1 85 ? 16.760 -3.696 -22.958 1.00 85.62 85 LYS A C 1
ATOM 688 O O . LYS A 1 85 ? 16.479 -2.736 -22.250 1.00 85.62 85 LYS A O 1
ATOM 693 N N . THR A 1 86 ? 15.975 -4.766 -23.074 1.00 88.44 86 THR A N 1
ATOM 694 C CA . THR A 1 86 ? 14.689 -4.903 -22.375 1.00 88.44 86 THR A CA 1
ATOM 695 C C . THR A 1 86 ? 14.870 -4.843 -20.858 1.00 88.44 86 THR A C 1
ATOM 697 O O . THR A 1 86 ? 14.178 -4.081 -20.188 1.00 88.44 86 THR A O 1
ATOM 700 N N . TRP A 1 87 ? 15.836 -5.589 -20.315 1.00 89.25 87 TRP A N 1
ATOM 701 C CA . TRP A 1 87 ? 16.118 -5.605 -18.878 1.00 89.25 87 TRP A CA 1
ATOM 702 C C . TRP A 1 87 ? 16.642 -4.269 -18.355 1.00 89.25 87 TRP A C 1
ATOM 704 O O . TRP A 1 87 ? 16.221 -3.850 -17.282 1.00 89.25 87 TRP A O 1
ATOM 714 N N . ILE A 1 88 ? 17.497 -3.572 -19.112 1.00 90.25 88 ILE A N 1
ATOM 715 C CA . ILE A 1 88 ? 17.977 -2.233 -18.732 1.00 90.25 88 ILE A CA 1
ATOM 716 C C . ILE A 1 88 ? 16.794 -1.273 -18.537 1.00 90.25 88 ILE A C 1
ATOM 718 O O . ILE A 1 88 ? 16.726 -0.576 -17.527 1.00 90.25 88 ILE A O 1
ATOM 722 N N . VAL A 1 89 ? 15.836 -1.268 -19.470 1.00 89.38 89 VAL A N 1
ATOM 723 C CA . VAL A 1 89 ? 14.645 -0.408 -19.376 1.00 89.38 89 VAL A CA 1
ATOM 724 C C . VAL A 1 89 ? 13.730 -0.852 -18.235 1.00 89.38 89 VAL A C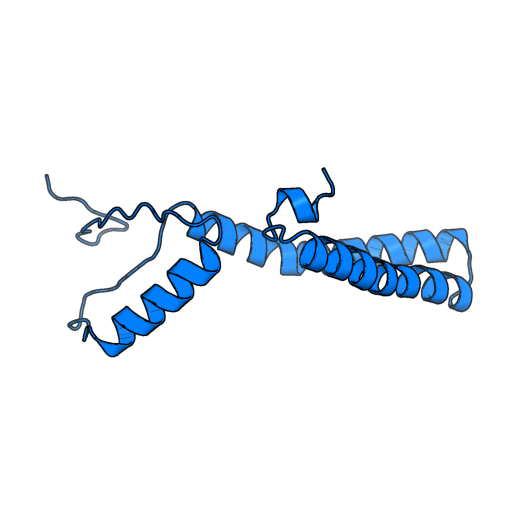 1
ATOM 726 O O . VAL A 1 89 ? 13.255 -0.016 -17.470 1.00 89.38 89 VAL A O 1
ATOM 729 N N . LEU A 1 90 ? 13.511 -2.159 -18.073 1.00 89.69 90 LEU A N 1
ATOM 730 C CA . LEU A 1 90 ? 12.658 -2.683 -17.007 1.00 89.69 90 LEU A CA 1
ATOM 731 C C . LEU A 1 90 ? 13.215 -2.351 -15.612 1.00 89.69 90 LEU A C 1
ATOM 733 O O . LEU A 1 90 ? 12.445 -2.021 -14.716 1.00 89.69 90 LEU A O 1
ATOM 737 N N . LEU A 1 91 ? 14.540 -2.387 -15.439 1.00 91.25 91 LEU A N 1
ATOM 738 C CA . LEU A 1 91 ? 15.224 -2.025 -14.191 1.00 91.25 91 LEU A CA 1
ATOM 739 C C . LEU A 1 91 ? 15.231 -0.514 -13.919 1.00 91.25 91 LEU A C 1
ATOM 741 O O . LEU A 1 91 ? 15.328 -0.108 -12.761 1.00 91.25 91 LEU A O 1
ATOM 745 N N . ALA A 1 92 ? 15.070 0.325 -14.943 1.00 90.19 92 ALA A N 1
ATOM 746 C CA . ALA A 1 92 ? 14.913 1.764 -14.747 1.00 90.19 92 ALA A CA 1
ATOM 747 C C . ALA A 1 92 ? 13.594 2.113 -14.028 1.00 90.19 92 ALA A C 1
ATOM 749 O O . ALA A 1 92 ? 13.536 3.099 -13.296 1.00 90.19 92 ALA A O 1
ATOM 750 N N . VAL A 1 93 ? 12.550 1.286 -14.178 1.00 89.31 93 VAL A N 1
ATOM 751 C CA . VAL A 1 93 ? 11.235 1.491 -13.543 1.00 89.31 93 VAL A CA 1
ATOM 752 C C . VAL A 1 93 ? 11.299 1.460 -12.005 1.00 89.31 93 VAL A C 1
ATOM 754 O O . VAL A 1 93 ? 10.902 2.453 -11.392 1.00 89.31 93 VAL A O 1
ATOM 757 N N . PRO A 1 94 ? 11.805 0.401 -11.333 1.00 89.31 94 PRO A N 1
ATOM 758 C CA . PRO A 1 94 ? 11.918 0.403 -9.875 1.00 89.31 94 PRO A CA 1
ATOM 759 C C . PRO A 1 94 ? 12.875 1.489 -9.370 1.00 89.31 94 PRO A C 1
ATOM 761 O O . PRO A 1 94 ? 12.626 2.063 -8.314 1.00 89.31 94 PRO A O 1
ATOM 764 N N . PHE A 1 95 ? 13.921 1.835 -10.131 1.00 90.81 95 PHE A N 1
ATOM 765 C CA . PHE A 1 95 ? 14.817 2.937 -9.775 1.00 90.81 95 PHE A CA 1
ATOM 766 C C . PHE A 1 95 ? 14.094 4.295 -9.779 1.00 90.81 95 PHE A C 1
ATOM 768 O O . PHE A 1 95 ? 14.217 5.070 -8.831 1.00 90.81 95 PHE A O 1
ATOM 775 N N . SER A 1 96 ? 13.265 4.554 -10.794 1.00 89.94 96 SER A N 1
ATOM 776 C CA . SER A 1 96 ? 12.405 5.742 -10.844 1.00 89.94 96 SER A CA 1
ATOM 777 C C . SER A 1 96 ? 11.425 5.798 -9.669 1.00 89.94 96 SER A C 1
ATOM 779 O O . SER A 1 96 ? 11.134 6.883 -9.165 1.00 89.94 96 SER A O 1
ATOM 781 N N . LEU A 1 97 ? 10.919 4.643 -9.227 1.00 87.94 97 LEU A N 1
ATOM 782 C CA . LEU A 1 97 ? 9.966 4.558 -8.121 1.00 87.94 97 LEU A CA 1
ATOM 783 C C . LEU A 1 97 ? 10.595 5.000 -6.793 1.00 87.94 97 LEU A C 1
ATOM 785 O O . LEU A 1 97 ? 9.954 5.709 -6.023 1.00 87.94 97 LEU A O 1
ATOM 789 N N . VAL A 1 98 ? 11.863 4.648 -6.550 1.00 89.88 98 VAL A N 1
ATOM 790 C CA . VAL A 1 98 ? 12.610 5.103 -5.364 1.00 89.88 98 VAL A CA 1
ATOM 791 C C . VAL A 1 98 ? 12.713 6.629 -5.334 1.00 89.88 98 VAL A C 1
ATOM 793 O O . VAL A 1 98 ? 12.466 7.234 -4.293 1.00 89.88 98 VAL A O 1
ATOM 796 N N . GLY A 1 99 ? 13.014 7.260 -6.473 1.00 88.38 99 GLY A N 1
ATOM 797 C CA . GLY A 1 99 ? 13.058 8.722 -6.578 1.00 88.38 99 GLY A CA 1
ATOM 798 C C . GLY A 1 99 ? 11.701 9.376 -6.302 1.00 88.38 99 GLY A C 1
ATOM 799 O O . GLY A 1 99 ? 11.626 10.345 -5.549 1.00 88.38 99 GLY A O 1
ATOM 800 N N . ALA A 1 100 ? 10.622 8.812 -6.852 1.00 86.06 100 ALA A N 1
ATOM 801 C CA . ALA A 1 100 ? 9.265 9.309 -6.631 1.00 86.06 100 ALA A CA 1
ATOM 802 C C . ALA A 1 100 ? 8.836 9.195 -5.158 1.00 86.06 100 ALA A C 1
ATOM 804 O O . ALA A 1 100 ? 8.359 10.168 -4.579 1.00 86.06 100 ALA A O 1
ATOM 805 N N . VAL A 1 101 ? 9.054 8.036 -4.526 1.00 86.31 101 VAL A N 1
ATOM 806 C CA . VAL A 1 101 ? 8.741 7.826 -3.101 1.00 86.31 101 VAL A CA 1
ATOM 807 C C . VAL A 1 101 ? 9.593 8.731 -2.211 1.00 86.31 101 VAL A C 1
ATOM 809 O O . VAL A 1 101 ? 9.068 9.324 -1.273 1.00 86.31 101 VAL A O 1
ATOM 812 N N . GLY A 1 102 ? 10.883 8.887 -2.522 1.00 87.44 102 GLY A N 1
ATOM 813 C CA . GLY A 1 102 ? 11.770 9.796 -1.797 1.00 87.44 102 GLY A CA 1
ATOM 814 C C . GLY A 1 102 ? 11.287 11.246 -1.848 1.00 87.44 102 GLY A C 1
ATOM 815 O O . GLY A 1 102 ? 11.279 11.925 -0.825 1.00 87.44 102 GLY A O 1
ATOM 816 N N . LEU A 1 103 ? 10.816 11.704 -3.010 1.00 88.12 103 LEU A N 1
ATOM 817 C CA . LEU A 1 103 ? 10.249 13.043 -3.159 1.00 88.12 103 LEU A CA 1
ATOM 818 C C . LEU A 1 103 ? 8.966 13.212 -2.332 1.00 88.12 103 LEU A C 1
ATOM 820 O O . LEU A 1 103 ? 8.834 14.191 -1.605 1.00 88.12 103 LEU A O 1
ATOM 824 N N . LEU A 1 104 ? 8.047 12.246 -2.399 1.00 86.50 104 LEU A N 1
ATOM 825 C CA . LEU A 1 104 ? 6.800 12.279 -1.626 1.00 86.50 104 LEU A CA 1
ATOM 826 C C . LEU A 1 104 ? 7.054 12.295 -0.119 1.00 86.50 104 LEU A C 1
ATOM 828 O O . LEU A 1 104 ? 6.369 13.015 0.602 1.00 86.50 104 LEU A O 1
ATOM 832 N N . TYR A 1 105 ? 8.056 11.540 0.336 1.00 84.19 105 TYR A N 1
ATOM 833 C CA . TYR A 1 105 ? 8.477 11.527 1.731 1.00 84.19 105 TYR A CA 1
ATOM 834 C C . TYR A 1 105 ? 9.022 12.890 2.175 1.00 84.19 105 TYR A C 1
ATOM 836 O O . TYR A 1 105 ? 8.668 13.373 3.245 1.00 84.19 105 TYR A O 1
ATOM 844 N N . ILE A 1 106 ? 9.842 13.544 1.345 1.00 88.81 106 ILE A N 1
ATOM 845 C CA . ILE A 1 106 ? 10.380 14.882 1.647 1.00 88.81 106 ILE A CA 1
ATOM 846 C C . ILE A 1 106 ? 9.267 15.939 1.689 1.00 88.81 106 ILE A C 1
ATOM 848 O O . ILE A 1 106 ? 9.345 16.871 2.485 1.00 88.81 106 ILE A O 1
ATOM 852 N N . LEU A 1 107 ? 8.241 15.810 0.842 1.00 87.31 107 LEU A N 1
ATOM 853 C CA . LEU A 1 107 ? 7.112 16.743 0.789 1.00 87.31 107 LEU A CA 1
ATOM 854 C C . LEU A 1 107 ? 5.986 16.409 1.791 1.00 87.31 107 LEU A C 1
ATOM 856 O O . LEU A 1 107 ? 4.962 17.087 1.772 1.00 87.31 107 LEU A O 1
ATOM 860 N N . ASP A 1 108 ? 6.159 15.390 2.640 1.00 80.50 108 ASP A N 1
ATOM 861 C CA . ASP A 1 108 ? 5.176 14.941 3.641 1.00 80.50 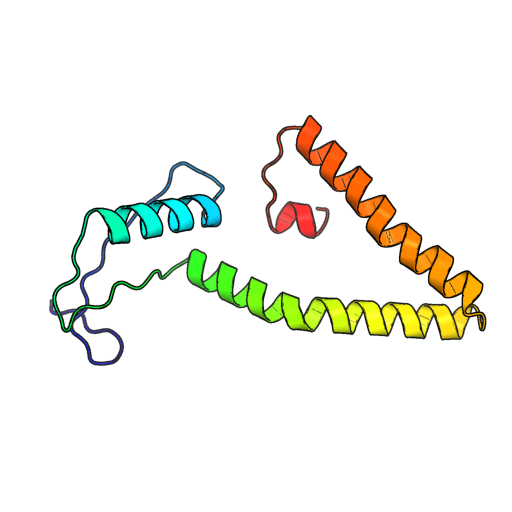108 ASP A CA 1
ATOM 862 C C . ASP A 1 108 ? 3.786 14.617 3.045 1.00 80.50 108 ASP A C 1
ATOM 864 O O . ASP A 1 108 ? 2.731 14.890 3.623 1.00 80.50 108 ASP A O 1
ATOM 868 N N . TYR A 1 109 ? 3.765 14.036 1.838 1.00 78.06 109 TYR A N 1
ATOM 869 C CA . TYR A 1 109 ? 2.519 13.604 1.200 1.00 78.06 109 TYR A CA 1
ATOM 870 C C . TYR A 1 109 ? 2.074 12.232 1.704 1.00 78.06 109 TYR A C 1
ATOM 872 O O . TYR A 1 109 ? 2.827 11.257 1.698 1.00 78.06 109 TYR A O 1
ATOM 880 N N . HIS A 1 110 ? 0.782 12.119 2.014 1.00 69.81 110 HIS A N 1
ATOM 881 C CA . HIS A 1 110 ? 0.150 10.832 2.274 1.00 69.81 110 HIS A CA 1
ATOM 882 C C . HIS A 1 110 ? 0.055 10.018 0.980 1.00 69.81 110 HIS A C 1
ATOM 884 O O . HIS A 1 110 ? -0.491 10.472 -0.031 1.00 69.81 110 HIS A O 1
ATOM 890 N N . VAL A 1 111 ? 0.555 8.784 1.020 1.00 68.00 111 VAL A N 1
ATOM 891 C CA . VAL A 1 111 ? 0.516 7.856 -0.112 1.00 68.00 111 VAL A CA 1
ATOM 892 C C . VAL A 1 111 ? -0.934 7.422 -0.355 1.00 68.00 111 VAL A C 1
ATOM 894 O O . VAL A 1 111 ? -1.442 6.506 0.284 1.00 68.00 111 VAL A O 1
ATOM 897 N N . SER A 1 112 ? -1.613 8.091 -1.286 1.00 64.50 112 SER A N 1
ATOM 898 C CA . SER A 1 112 ? -2.998 7.800 -1.673 1.00 64.50 112 SER A CA 1
ATOM 899 C C . SER A 1 112 ? -3.081 7.243 -3.094 1.00 64.50 112 SER A C 1
ATOM 901 O O . SER A 1 112 ? -2.147 7.377 -3.882 1.00 64.50 112 SER A O 1
ATOM 903 N N . VAL A 1 113 ? -4.223 6.657 -3.468 1.00 61.16 113 VAL A N 1
ATOM 904 C CA . VAL A 1 113 ? -4.450 6.143 -4.835 1.00 61.16 113 VAL A CA 1
ATOM 905 C C . VAL A 1 113 ? -4.205 7.222 -5.905 1.00 61.16 113 VAL A C 1
ATOM 907 O O . VAL A 1 113 ? -3.713 6.901 -6.982 1.00 61.16 113 VAL A O 1
ATOM 910 N N . ALA A 1 114 ? -4.473 8.500 -5.607 1.00 61.38 114 ALA A N 1
ATOM 911 C CA . ALA A 1 114 ? -4.191 9.614 -6.518 1.00 61.38 114 ALA A CA 1
ATOM 912 C C . ALA A 1 114 ? -2.683 9.785 -6.777 1.00 61.38 114 ALA A C 1
ATOM 914 O O . ALA A 1 114 ? -2.257 9.911 -7.924 1.00 61.38 114 ALA A O 1
ATOM 915 N N . VAL A 1 115 ? -1.877 9.668 -5.721 1.00 66.75 115 VAL A N 1
ATOM 916 C CA . VAL A 1 115 ? -0.411 9.735 -5.787 1.00 66.75 115 VAL A CA 1
ATOM 917 C C . VAL A 1 115 ? 0.165 8.555 -6.580 1.00 66.75 115 VAL A C 1
ATOM 919 O O . VAL A 1 115 ? 1.099 8.732 -7.356 1.00 66.75 115 VAL A O 1
ATOM 922 N N . TRP A 1 116 ? -0.429 7.361 -6.461 1.00 63.00 116 TRP A N 1
ATOM 923 C CA . TRP A 1 116 ? -0.027 6.177 -7.239 1.00 63.00 116 TRP A CA 1
ATOM 924 C C . TRP A 1 116 ? -0.297 6.306 -8.743 1.00 63.00 116 TRP A C 1
ATOM 926 O O . TRP A 1 116 ? 0.438 5.740 -9.548 1.00 63.00 116 TRP A O 1
ATOM 936 N N . VAL A 1 117 ? -1.356 7.021 -9.126 1.00 60.44 117 VAL A N 1
ATOM 937 C CA . VAL A 1 117 ? -1.720 7.245 -10.535 1.00 60.44 117 VAL A CA 1
ATOM 938 C C . VAL A 1 117 ? -0.929 8.416 -11.142 1.00 60.44 117 VAL A C 1
ATOM 940 O O . VAL A 1 117 ? -0.889 8.546 -12.364 1.00 60.44 117 VAL A O 1
ATOM 943 N N . GLY A 1 118 ? -0.253 9.227 -10.317 1.00 56.44 118 GLY A N 1
ATOM 944 C CA . GLY A 1 118 ? 0.553 10.363 -10.769 1.00 56.44 118 GLY A CA 1
ATOM 945 C C . GLY A 1 118 ? -0.301 11.498 -11.336 1.00 56.44 118 GLY A C 1
ATOM 946 O O . GLY A 1 118 ? -0.024 11.978 -12.436 1.00 56.44 118 GLY A O 1
ATOM 947 N N . LYS A 1 119 ? -1.362 11.887 -10.618 1.00 39.28 119 LYS A N 1
ATOM 948 C CA . LYS A 1 119 ? -2.164 13.081 -10.919 1.00 39.28 119 LYS A CA 1
ATOM 949 C C . LYS A 1 119 ? -2.077 14.119 -9.817 1.00 39.28 119 LYS A C 1
ATOM 951 O O . LYS A 1 119 ? -2.019 13.706 -8.639 1.00 39.28 119 LYS A O 1
#

Foldseek 3Di:
DFDDDPRDGDDDDDDDDPDPCPPVVVVVVVVVCVVPPDDPPPDDDDDDDPVVVVVVVVVVCVVVVVVVLVVLLVVLCVVVVDPVRSVVVSVVVVVVVVVLVVVCVVVVHDDDPCSVVPD

Sequence (119 aa):
MIRDENGFLAGYVYVDPSTGDIGGYIDQAKKLIEQKIKTPSGYTIEWSGQYENMIRVRERMKYVLPITLLAIFLLLYANTRSYTKTWIVLLAVPFSLVGAVGLLYILDYHVSVAVWVGK

Organism: NCBI:txid1303729

InterPro domains:
  IPR001036 Acriflavin resistance protein [PF00873] (2-118)
  IPR001036 Acriflavin resistance protein [PTHR32063] (2-118)

Secondary structure (DSSP, 8-state):
---EETTEE--------SSS-HHHHHHHHHHHHHHH--PPTT------THHHHHHHHHHHHHHHHHHHHHHHHHHHHHHH--HHHHHHHHHHHHHHHHHHHHHHHHTT----HHHHHT-